Protein AF-A0A937M4E3-F1 (afdb_monomer)

Solvent-accessible surface area (backbone atoms only — not comparable to full-atom values): 7774 Å² total; per-residue (Å²): 126,64,69,64,54,54,54,51,53,52,51,50,52,55,55,53,55,59,67,74,60,76,70,83,80,81,79,70,73,85,77,90,80,70,80,79,78,34,64,45,74,58,88,98,40,48,28,43,40,41,31,30,31,61,88,85,47,54,86,49,80,29,58,90,73,72,91,70,98,64,71,70,47,80,44,79,47,70,75,40,86,62,57,85,77,50,94,82,86,87,83,91,74,83,76,86,81,74,54,67,94,71,62,48,70,68,63,58,70,69,48,92,82,82,125

Sequence (115 aa):
MSLHKSRYTLKILILFVSFLSSQNAAAHGGVAFEDDLCVINIDFLQAHFTVFQPETRESDEFCEDIPDVARSVFVMEYLHSLLPEMAIDFRIIRDINEVGRYATLDDVLAIDDLE

pLDDT: mean 82.22, std 12.92, range [47.5, 97.25]

Secondary structure (DSSP, 8-state):
-HHHHHHHHHHHHHHHHHHTT------PPP---STTTTEEEETTEEEEEEEE-TTTSTT-EESS---SSS--EEEEEESSTTGGGS---------SS--GGG--HHHHHT-S---

Nearest PDB structures (foldseek):
  4ym7-assembly2_BN  TM=3.090E-01  e=4.322E+00  Saccharomyces cerevisiae
  4ym7-assembly6_FN  TM=2.893E-01  e=3.366E+00  Saccharomyces cerevisiae
  4ym7-assembly5_EN  TM=2.140E-01  e=4.060E+00  Saccharomyces cerevisiae

Foldseek 3Di:
DPVVVVVVVVVVVVVVVVVVPPDPPPPDPDDPPDDLPAWDDDPPFIKRKWKDACVPHNGDTDHPDDPDPGDIDIDIGGPDPCVVVDDDDDDDDDQPPPCPPVDDPVSVVPDPPPD

Structure (mmCIF, N/CA/C/O backbone):
data_AF-A0A937M4E3-F1
#
_entry.id   AF-A0A937M4E3-F1
#
loop_
_atom_site.group_PDB
_atom_site.id
_atom_site.type_symbol
_atom_site.label_atom_id
_atom_site.label_alt_id
_atom_site.label_comp_id
_atom_site.label_asym_id
_atom_site.label_entity_id
_atom_site.label_seq_id
_atom_site.pdbx_PDB_ins_code
_atom_site.Cartn_x
_atom_site.Cartn_y
_atom_site.Cartn_z
_atom_site.occupancy
_atom_site.B_iso_or_equiv
_atom_site.auth_seq_id
_atom_site.auth_comp_id
_atom_site.auth_asym_id
_atom_site.auth_atom_id
_atom_site.pdbx_PDB_model_num
ATOM 1 N N . MET A 1 1 ? -30.908 -8.871 66.110 1.00 52.88 1 MET A N 1
ATOM 2 C CA . MET A 1 1 ? -31.645 -8.853 64.820 1.00 52.88 1 MET A CA 1
ATOM 3 C C . MET A 1 1 ? -31.519 -7.555 64.003 1.00 52.88 1 MET A C 1
ATOM 5 O O . MET A 1 1 ? -31.882 -7.573 62.836 1.00 52.88 1 MET A O 1
ATOM 9 N N . SER A 1 2 ? -30.992 -6.446 64.552 1.00 53.38 2 SER A N 1
ATOM 10 C CA . SER A 1 2 ? -30.902 -5.152 63.837 1.00 53.38 2 SER A CA 1
ATOM 11 C C . SER A 1 2 ? -29.672 -5.019 62.906 1.00 53.38 2 SER A C 1
ATOM 13 O O . SER A 1 2 ? -29.781 -4.494 61.800 1.00 53.38 2 SER A O 1
ATOM 15 N N . LEU A 1 3 ? -28.516 -5.599 63.274 1.00 56.56 3 LEU A N 1
ATOM 16 C CA . LEU A 1 3 ? -27.277 -5.494 62.477 1.00 56.56 3 LEU A CA 1
ATOM 17 C C . LEU A 1 3 ? -27.335 -6.189 61.102 1.00 56.56 3 LEU A C 1
ATOM 19 O O . LEU A 1 3 ? -26.738 -5.699 60.149 1.00 56.56 3 LEU A O 1
ATOM 23 N N . HIS A 1 4 ? -28.039 -7.320 60.976 1.00 54.75 4 HIS A N 1
ATOM 24 C CA . HIS A 1 4 ? -28.170 -8.023 59.690 1.00 54.75 4 HIS A CA 1
ATOM 25 C C . HIS A 1 4 ? -29.049 -7.247 58.703 1.00 54.75 4 HIS A C 1
ATOM 27 O O . HIS A 1 4 ? -28.707 -7.153 57.528 1.00 54.75 4 HIS A O 1
ATOM 33 N N . LYS A 1 5 ? -30.126 -6.616 59.193 1.00 57.84 5 LYS A N 1
ATOM 34 C CA . LYS A 1 5 ? -31.013 -5.766 58.386 1.00 57.84 5 LYS A CA 1
ATOM 35 C C . LYS A 1 5 ? -30.261 -4.558 57.817 1.00 57.84 5 LYS A C 1
ATOM 37 O O . LYS A 1 5 ? -30.361 -4.308 56.625 1.00 57.84 5 LYS A O 1
ATOM 42 N N . SER A 1 6 ? -29.433 -3.911 58.646 1.00 61.16 6 SER A N 1
ATOM 43 C CA . SER A 1 6 ? -28.587 -2.767 58.262 1.00 61.16 6 SER A CA 1
ATOM 44 C C . SER A 1 6 ? -27.531 -3.121 57.200 1.00 61.16 6 SER A C 1
ATOM 46 O O . SER A 1 6 ? -27.321 -2.376 56.242 1.00 61.16 6 SER A O 1
ATOM 48 N N . ARG A 1 7 ? -26.914 -4.309 57.298 1.00 69.38 7 ARG A N 1
ATOM 49 C CA . ARG A 1 7 ? -25.954 -4.799 56.292 1.00 69.38 7 ARG A CA 1
ATOM 50 C C . ARG A 1 7 ? -26.614 -5.169 54.962 1.00 69.38 7 ARG A C 1
ATOM 52 O O . ARG A 1 7 ? -26.002 -4.962 53.919 1.00 69.38 7 ARG A O 1
ATOM 59 N N . TYR A 1 8 ? -27.843 -5.686 54.985 1.00 75.50 8 TYR A N 1
ATOM 60 C CA . TYR A 1 8 ? -28.608 -5.970 53.767 1.00 75.50 8 TYR A CA 1
ATOM 61 C C . TYR A 1 8 ? -29.069 -4.691 53.064 1.00 75.50 8 TYR A C 1
ATOM 63 O O . TYR A 1 8 ? -28.911 -4.587 51.851 1.00 75.50 8 TYR A O 1
ATOM 71 N N . THR A 1 9 ? -29.551 -3.688 53.804 1.00 75.19 9 THR A N 1
ATOM 72 C CA . THR A 1 9 ? -29.915 -2.388 53.217 1.00 75.19 9 THR A CA 1
ATOM 73 C C . THR A 1 9 ? -28.711 -1.661 52.629 1.00 75.19 9 THR A C 1
ATOM 75 O O . THR A 1 9 ? -28.827 -1.098 51.546 1.00 75.19 9 THR A O 1
ATOM 78 N N . LEU A 1 10 ? -27.539 -1.731 53.271 1.00 81.12 10 LEU A N 1
ATOM 79 C CA . LEU A 1 10 ? -26.314 -1.137 52.727 1.00 81.12 10 LEU A CA 1
ATOM 80 C C . LEU A 1 10 ? -25.882 -1.812 51.415 1.00 81.12 10 LEU A C 1
ATOM 82 O O . LEU A 1 10 ? -25.517 -1.128 50.464 1.00 81.12 10 LEU A O 1
ATOM 86 N N . LYS A 1 11 ? -25.973 -3.146 51.331 1.00 82.31 11 LYS A N 1
ATOM 87 C CA . LYS A 1 11 ? -25.667 -3.890 50.098 1.00 82.31 11 LYS A CA 1
ATOM 88 C C . LYS A 1 11 ? -26.633 -3.559 48.960 1.00 82.31 11 LYS A C 1
ATOM 90 O O . LYS A 1 11 ? -26.187 -3.385 47.832 1.00 82.31 11 LYS A O 1
ATOM 95 N N . ILE A 1 12 ? -27.930 -3.441 49.255 1.00 84.38 12 ILE A N 1
ATOM 96 C CA . ILE A 1 12 ? -28.949 -3.060 48.263 1.00 84.38 12 ILE A CA 1
ATOM 97 C C . ILE A 1 12 ? -28.699 -1.635 47.759 1.00 84.38 12 ILE A C 1
ATOM 99 O O . ILE A 1 12 ? -28.770 -1.395 46.558 1.00 84.38 12 ILE A O 1
ATOM 103 N N . LEU A 1 13 ? -28.341 -0.710 48.653 1.00 83.88 13 LEU A N 1
ATOM 104 C CA . LEU A 1 13 ? -28.019 0.667 48.281 1.00 83.88 13 LEU A CA 1
ATOM 105 C C . LEU A 1 13 ? -26.791 0.736 47.359 1.00 83.88 13 LEU A C 1
ATOM 107 O O . LEU A 1 13 ? -26.827 1.427 46.347 1.00 83.88 13 LEU A O 1
ATOM 111 N N . ILE A 1 14 ? -25.730 -0.018 47.669 1.00 84.25 14 ILE A N 1
ATOM 112 C CA . ILE A 1 14 ? -24.517 -0.087 46.835 1.00 84.25 14 ILE A CA 1
ATOM 113 C C . ILE A 1 14 ? -24.831 -0.671 45.449 1.00 84.25 14 ILE A C 1
ATOM 115 O O . ILE A 1 14 ? -24.350 -0.149 44.442 1.00 84.25 14 ILE A O 1
ATOM 119 N N . LEU A 1 15 ? -25.663 -1.716 45.383 1.00 83.88 15 LEU A N 1
ATOM 120 C CA . LEU A 1 15 ? -26.083 -2.334 44.120 1.00 83.88 15 LEU A CA 1
ATOM 121 C C . LEU A 1 15 ? -26.920 -1.370 43.261 1.00 83.88 15 LEU A C 1
ATOM 123 O O . LEU A 1 15 ? -26.767 -1.312 42.045 1.00 83.88 15 LEU A O 1
ATOM 127 N N . PHE A 1 16 ? -27.786 -0.582 43.898 1.00 81.19 16 PHE A N 1
ATOM 128 C CA . PHE A 1 16 ? -28.625 0.394 43.207 1.00 81.19 16 PHE A CA 1
ATOM 129 C C . PHE A 1 16 ? -27.802 1.558 42.631 1.00 81.19 16 PHE A C 1
ATOM 131 O O . PHE A 1 16 ? -28.013 1.964 41.492 1.00 81.19 16 PHE A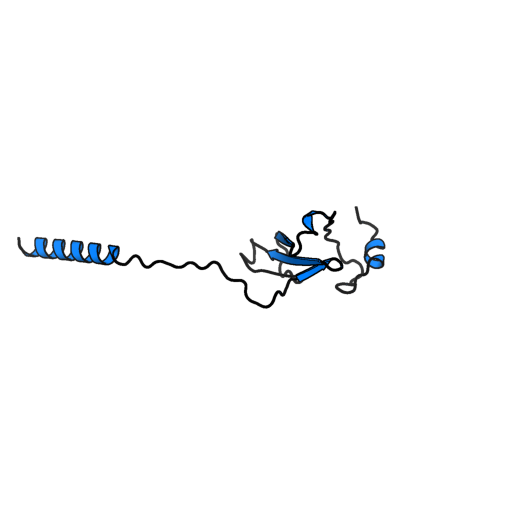 O 1
ATOM 138 N N . VAL A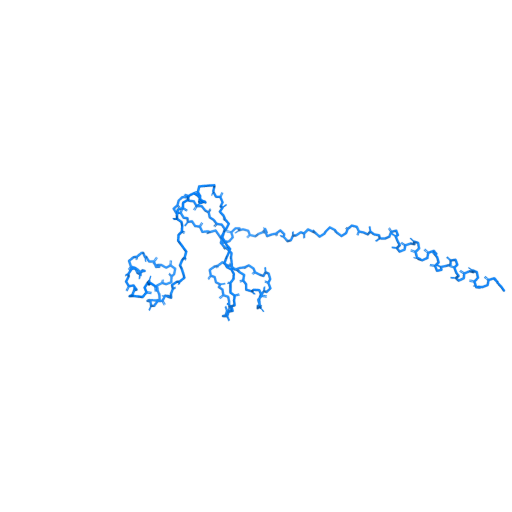 1 17 ? -26.808 2.051 43.379 1.00 81.75 17 VAL A N 1
ATOM 139 C CA . VAL A 1 17 ? -25.900 3.122 42.926 1.00 81.75 17 VAL A CA 1
ATOM 140 C C . VAL A 1 17 ? -25.020 2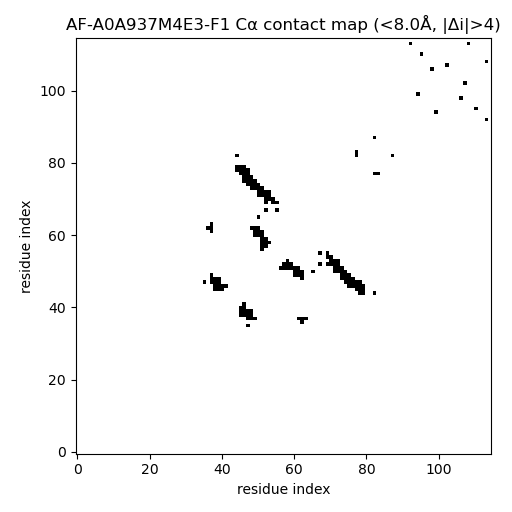.677 41.751 1.00 81.75 17 VAL A C 1
ATOM 142 O O . VAL A 1 17 ? -24.788 3.451 40.824 1.00 81.75 17 VAL A O 1
ATOM 145 N N . SER A 1 18 ? -24.566 1.422 41.740 1.00 76.19 18 SER A N 1
ATOM 146 C CA . SER A 1 18 ? -23.756 0.886 40.634 1.00 76.19 18 SER A CA 1
ATOM 147 C C . SER A 1 18 ? -24.561 0.713 39.339 1.00 76.19 18 SER A C 1
ATOM 149 O O . SER A 1 18 ? -24.025 0.959 38.263 1.00 76.19 18 SER A O 1
ATOM 151 N N . PHE A 1 19 ? -25.862 0.414 39.424 1.00 73.19 19 PHE A N 1
ATOM 152 C CA . PHE A 1 19 ? -26.757 0.377 38.257 1.00 73.19 19 PHE A CA 1
ATOM 153 C C . PHE A 1 19 ? -27.038 1.758 37.646 1.00 73.19 19 PHE A C 1
ATOM 155 O O . PHE A 1 19 ? -27.269 1.865 36.448 1.00 73.19 19 PHE A O 1
ATOM 162 N N . LEU A 1 20 ? -26.989 2.824 38.448 1.00 72.75 20 LEU A N 1
ATOM 163 C CA . LEU A 1 20 ? -27.166 4.204 37.975 1.00 72.75 20 LEU A CA 1
ATOM 164 C C . LEU A 1 20 ? -25.913 4.769 37.284 1.00 72.75 20 LEU A C 1
ATOM 166 O O . LEU A 1 20 ? -25.951 5.872 36.746 1.00 72.75 20 LEU A O 1
ATOM 170 N N . SER A 1 21 ? -24.806 4.021 37.292 1.00 67.12 21 SER A N 1
ATOM 171 C CA . SER A 1 21 ? -23.499 4.457 36.790 1.00 67.12 21 SER A CA 1
ATOM 172 C C . SER A 1 21 ? -23.221 4.028 35.344 1.00 67.12 21 SER A C 1
ATOM 174 O O . SER A 1 21 ? -22.060 4.007 34.938 1.00 67.12 21 SER A O 1
ATOM 176 N N . SER A 1 22 ? -24.248 3.673 34.561 1.00 62.78 22 SER A N 1
ATOM 177 C CA . SER A 1 22 ? -24.118 3.357 33.132 1.00 62.78 22 SER A CA 1
ATOM 178 C C . SER A 1 22 ? -23.701 4.602 32.344 1.00 62.78 22 SER A C 1
ATOM 180 O O . SER A 1 22 ? -24.523 5.298 31.751 1.00 62.78 22 SER A O 1
ATOM 182 N N . GLN A 1 23 ? -22.410 4.918 32.371 1.00 71.94 23 GLN A N 1
ATOM 183 C CA . GLN A 1 23 ? -21.830 5.928 31.502 1.00 71.94 23 GLN A CA 1
ATOM 184 C C . GLN A 1 23 ? -21.904 5.408 30.067 1.00 71.94 23 GLN A C 1
ATOM 186 O O . GLN A 1 23 ? -21.483 4.287 29.780 1.00 71.94 23 GLN A O 1
ATOM 191 N N . ASN A 1 24 ? -22.463 6.222 29.174 1.00 68.69 24 ASN A N 1
ATOM 192 C CA . ASN A 1 24 ? -22.398 5.984 27.741 1.00 68.69 24 ASN A CA 1
ATOM 193 C C . ASN A 1 24 ? -20.922 6.043 27.338 1.00 68.69 24 ASN A C 1
ATOM 195 O O . ASN A 1 24 ? -20.342 7.125 27.264 1.00 68.69 24 ASN A O 1
ATOM 199 N N . ALA A 1 25 ? -20.300 4.886 27.129 1.00 69.19 25 ALA A N 1
ATOM 200 C CA . ALA A 1 25 ? -18.996 4.825 26.498 1.00 69.19 25 ALA A CA 1
ATOM 201 C C . ALA A 1 25 ? -19.193 5.203 25.027 1.00 69.19 25 ALA A C 1
ATOM 203 O O . ALA A 1 25 ? -19.653 4.394 24.222 1.00 69.19 25 ALA A O 1
ATOM 204 N N . ALA A 1 26 ? -18.902 6.457 24.689 1.00 68.62 26 ALA A N 1
ATOM 205 C CA . ALA A 1 26 ? -18.788 6.885 23.306 1.00 68.62 26 ALA A CA 1
ATOM 206 C C . ALA A 1 26 ? -17.482 6.307 22.749 1.00 68.62 26 ALA A C 1
ATOM 208 O O . ALA A 1 26 ? -16.432 6.944 22.793 1.00 68.62 26 ALA A O 1
ATOM 209 N N . ALA A 1 27 ? -17.539 5.061 22.280 1.00 62.53 27 ALA A N 1
ATOM 210 C CA . ALA A 1 27 ? -16.512 4.525 21.406 1.00 62.53 27 ALA A CA 1
ATOM 211 C C . ALA A 1 27 ? -16.656 5.244 20.060 1.00 62.53 27 ALA A C 1
ATOM 213 O O . ALA A 1 27 ? -17.443 4.842 19.206 1.00 62.53 27 ALA A O 1
ATOM 214 N N . HIS A 1 28 ? -15.954 6.362 19.899 1.00 58.78 28 HIS A N 1
ATOM 215 C CA . HIS A 1 28 ? -15.700 6.882 18.566 1.00 58.78 28 HIS A CA 1
ATOM 216 C C . HIS A 1 28 ? -14.691 5.937 17.910 1.00 58.78 28 HIS A C 1
ATOM 218 O O . HIS A 1 28 ? -13.634 5.670 18.482 1.00 58.78 28 HIS A O 1
ATOM 224 N N . GLY A 1 29 ? -15.053 5.376 16.752 1.00 63.59 29 GLY A N 1
ATOM 225 C CA . GLY A 1 29 ? -14.085 4.698 15.892 1.00 63.59 29 GLY A CA 1
ATOM 226 C C . GLY A 1 29 ? -12.957 5.673 15.575 1.00 63.59 29 GLY A C 1
ATOM 227 O O . GLY A 1 29 ? -13.225 6.867 15.424 1.00 63.59 29 GLY A O 1
ATOM 228 N N . GLY A 1 30 ? -11.717 5.177 15.564 1.00 55.78 30 GLY A N 1
ATOM 229 C CA . GLY A 1 30 ? -10.539 5.992 15.285 1.00 55.78 30 GLY A CA 1
ATOM 230 C C . GLY A 1 30 ? -10.784 6.836 14.042 1.00 55.78 30 GLY A C 1
ATOM 231 O O . GLY A 1 30 ? -11.049 6.308 12.967 1.00 55.78 30 GLY A O 1
ATOM 232 N N . VAL A 1 31 ? -10.783 8.153 14.220 1.00 53.88 31 VAL A N 1
ATOM 233 C CA . VAL A 1 31 ? -10.773 9.080 13.099 1.00 53.88 31 VAL A CA 1
ATOM 234 C C . VAL A 1 31 ? -9.332 9.112 12.612 1.00 53.88 31 VAL A C 1
ATOM 236 O O . VAL A 1 31 ? -8.473 9.682 13.279 1.00 53.88 31 VAL A O 1
ATOM 239 N N . ALA A 1 32 ? -9.051 8.439 11.496 1.00 53.66 32 ALA A N 1
ATOM 240 C CA . ALA A 1 32 ? -7.830 8.688 10.746 1.00 53.66 32 ALA A CA 1
ATOM 241 C C . ALA A 1 32 ? -7.927 10.136 10.247 1.00 53.66 32 ALA A C 1
ATOM 243 O O . ALA A 1 32 ? -8.701 10.452 9.347 1.00 53.66 32 ALA A O 1
ATOM 244 N N . PHE A 1 33 ? -7.259 11.045 10.949 1.00 51.88 33 PHE A N 1
ATOM 245 C CA . PHE A 1 33 ? -7.188 12.455 10.596 1.00 51.88 33 PHE A CA 1
ATOM 246 C C . PHE A 1 33 ? -5.729 12.877 10.699 1.00 51.88 33 PHE A C 1
ATOM 248 O O . PHE A 1 33 ? -5.316 13.529 11.652 1.00 51.88 33 PHE A O 1
ATOM 255 N N . GLU A 1 34 ? -4.949 12.449 9.713 1.00 47.50 34 GLU A N 1
ATOM 256 C CA . GLU A 1 34 ? -3.577 12.897 9.517 1.00 47.50 34 GLU A CA 1
ATOM 257 C C . GLU A 1 34 ? -3.310 12.916 8.002 1.00 47.50 34 GLU A C 1
ATOM 259 O O . GLU A 1 34 ? -2.988 11.905 7.391 1.00 47.50 34 GLU A O 1
ATOM 264 N N . ASP A 1 35 ? -3.592 14.074 7.394 1.00 54.19 35 ASP A N 1
ATOM 265 C CA . ASP A 1 35 ? -3.107 14.526 6.083 1.00 54.19 35 ASP A CA 1
ATOM 266 C C . ASP A 1 35 ? -3.020 13.483 4.947 1.00 54.19 35 ASP A C 1
ATOM 268 O O . ASP A 1 35 ? -1.931 13.315 4.424 1.00 54.19 35 ASP A O 1
ATOM 272 N N . ASP A 1 36 ? -4.115 12.812 4.542 1.00 59.66 36 ASP A N 1
ATOM 273 C CA . ASP A 1 36 ? -4.253 11.980 3.313 1.00 59.66 36 ASP A CA 1
ATOM 274 C C . ASP A 1 36 ? -2.925 11.428 2.726 1.00 59.66 36 ASP A C 1
ATOM 276 O O . ASP A 1 36 ? -2.602 11.606 1.548 1.00 59.66 36 ASP A O 1
ATOM 280 N N . LEU A 1 37 ? -2.108 10.780 3.571 1.00 68.19 37 LEU A N 1
ATOM 281 C CA . LEU A 1 37 ? -0.709 10.481 3.237 1.00 68.19 37 LEU A CA 1
ATOM 282 C C . LEU A 1 37 ? -0.601 9.420 2.138 1.00 68.19 37 LEU A C 1
ATOM 284 O O . LEU A 1 37 ? 0.397 9.364 1.421 1.00 68.19 37 LEU A O 1
ATOM 288 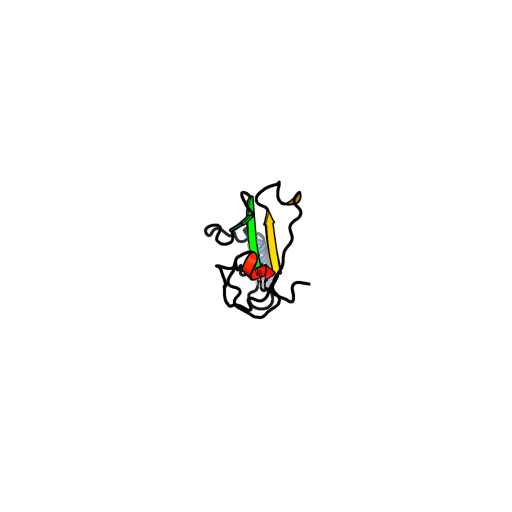N N . CYS A 1 38 ? -1.636 8.592 1.995 1.00 86.31 38 CYS A N 1
ATOM 289 C CA . CYS A 1 38 ? -1.639 7.453 1.094 1.00 86.31 38 CYS A CA 1
ATOM 290 C C . CYS A 1 38 ? -2.597 7.624 -0.099 1.00 86.31 38 CYS A C 1
ATOM 292 O O . CYS A 1 38 ? -3.377 6.726 -0.421 1.00 86.31 38 CYS A O 1
ATOM 294 N N . VAL A 1 39 ? -2.564 8.777 -0.772 1.00 88.31 39 VAL A N 1
ATOM 295 C CA . VAL A 1 39 ? -3.315 8.984 -2.022 1.00 88.31 39 VAL A CA 1
ATOM 296 C C . VAL A 1 39 ? -2.475 8.578 -3.229 1.00 88.31 39 VAL A C 1
ATOM 298 O O . VAL A 1 39 ? -1.373 9.085 -3.437 1.00 88.31 39 VAL A O 1
ATOM 301 N N . ILE A 1 40 ? -3.035 7.717 -4.080 1.00 86.81 40 ILE A N 1
ATOM 302 C CA . ILE A 1 40 ? -2.475 7.390 -5.395 1.00 86.81 40 ILE A CA 1
ATOM 303 C C . ILE A 1 40 ? -3.246 8.113 -6.502 1.00 86.81 40 ILE A C 1
ATOM 305 O O . ILE A 1 40 ? -4.472 8.236 -6.446 1.00 86.81 40 ILE A O 1
ATOM 309 N N . ASN A 1 41 ? -2.523 8.582 -7.523 1.00 86.00 41 ASN A N 1
ATOM 310 C CA . ASN A 1 41 ? -3.110 9.219 -8.704 1.00 86.00 41 ASN A CA 1
ATOM 311 C C . ASN A 1 41 ? -3.126 8.230 -9.878 1.00 86.00 41 ASN A C 1
ATOM 313 O O . ASN A 1 41 ? -2.106 7.627 -10.207 1.00 86.00 41 ASN A O 1
ATOM 317 N N . ILE A 1 42 ? -4.283 8.094 -10.519 1.00 85.88 42 ILE A N 1
ATOM 318 C CA . ILE A 1 42 ? -4.528 7.271 -11.705 1.00 85.88 42 ILE A CA 1
ATOM 319 C C . ILE A 1 42 ? -4.994 8.231 -12.800 1.00 85.88 42 ILE A C 1
ATOM 321 O O . ILE A 1 42 ? -6.177 8.561 -12.890 1.00 85.88 42 ILE A O 1
ATOM 325 N N . ASP A 1 43 ? -4.048 8.730 -13.595 1.00 85.12 43 ASP A N 1
ATOM 326 C CA . ASP A 1 43 ? -4.266 9.864 -14.503 1.00 85.12 43 ASP A CA 1
ATOM 327 C C . ASP A 1 43 ? -4.802 11.096 -13.735 1.00 85.12 43 ASP A C 1
ATOM 329 O O . ASP A 1 43 ? -4.102 11.632 -12.875 1.00 85.12 43 ASP A O 1
ATOM 333 N N . PHE A 1 44 ? -6.043 11.523 -13.983 1.00 86.75 44 PHE A N 1
ATOM 334 C CA . PHE A 1 44 ? -6.702 12.634 -13.280 1.00 86.75 44 PHE A CA 1
ATOM 335 C C . PHE A 1 44 ? -7.598 12.184 -12.111 1.00 86.75 44 PHE A C 1
ATOM 337 O O . PHE A 1 44 ? -8.330 12.999 -11.548 1.00 86.75 44 PHE A O 1
ATOM 344 N N . LEU A 1 45 ? -7.590 10.893 -11.778 1.00 89.69 45 LEU A N 1
ATOM 345 C CA . LEU A 1 45 ? -8.410 10.287 -10.731 1.00 89.69 45 LEU A CA 1
ATOM 346 C C . LEU A 1 45 ? -7.557 9.946 -9.510 1.00 89.69 45 LEU A C 1
ATOM 348 O O . LEU A 1 45 ? -6.351 9.738 -9.613 1.00 89.69 45 LEU A O 1
ATOM 352 N N . GLN A 1 46 ? -8.201 9.848 -8.353 1.00 90.25 46 GLN A N 1
ATOM 353 C CA . GLN A 1 46 ? -7.558 9.552 -7.077 1.00 90.25 46 GLN A CA 1
ATOM 354 C C . GLN A 1 46 ? -8.205 8.366 -6.362 1.00 90.25 46 GLN A C 1
ATOM 356 O O . GLN A 1 46 ? -9.418 8.144 -6.447 1.00 90.25 46 GLN A O 1
ATOM 361 N N . ALA A 1 47 ? -7.386 7.621 -5.630 1.00 90.12 47 ALA A N 1
ATOM 362 C CA . ALA A 1 47 ? -7.822 6.580 -4.713 1.00 90.12 47 ALA A CA 1
ATOM 363 C C . ALA A 1 47 ? -6.977 6.625 -3.437 1.00 90.12 47 ALA A C 1
ATOM 365 O O . ALA A 1 47 ? -5.789 6.945 -3.490 1.00 90.12 47 ALA A O 1
ATOM 366 N N . HIS A 1 48 ? -7.583 6.288 -2.304 1.00 91.88 48 HIS A N 1
ATOM 367 C CA . HIS A 1 48 ? -6.853 6.008 -1.074 1.00 91.88 48 HIS A CA 1
ATOM 368 C C . HIS A 1 48 ? -6.313 4.586 -1.152 1.00 91.88 48 HIS A C 1
ATOM 370 O O . HIS A 1 48 ? -7.045 3.648 -1.478 1.00 91.88 48 HIS A O 1
ATOM 376 N N . PHE A 1 49 ? -5.023 4.435 -0.888 1.00 91.00 49 PHE A N 1
ATOM 377 C CA . PHE A 1 49 ? -4.329 3.162 -0.935 1.00 91.00 49 PHE A CA 1
ATOM 378 C C . PHE A 1 49 ? -3.682 2.883 0.412 1.00 91.00 49 PHE A C 1
ATOM 380 O O . PHE A 1 49 ? -2.719 3.541 0.780 1.00 91.00 49 PHE A O 1
ATOM 387 N N . THR A 1 50 ? -4.172 1.876 1.120 1.00 93.06 50 THR A N 1
ATOM 388 C CA . THR A 1 50 ? -3.677 1.540 2.456 1.00 93.06 50 THR A CA 1
ATOM 389 C C . THR A 1 50 ? -3.276 0.080 2.513 1.00 93.06 50 THR A C 1
ATOM 391 O O . THR A 1 50 ? -3.927 -0.793 1.933 1.00 93.06 50 THR A O 1
ATOM 394 N N . VAL A 1 51 ? -2.207 -0.204 3.246 1.00 94.12 51 VAL A N 1
ATOM 395 C CA . VAL A 1 51 ? -1.723 -1.554 3.500 1.00 94.12 51 VAL A CA 1
ATOM 396 C C . VAL A 1 51 ? -1.770 -1.839 4.993 1.00 94.12 51 VAL A C 1
ATOM 398 O O . VAL A 1 51 ? -1.315 -1.035 5.798 1.00 94.12 51 VAL A O 1
ATOM 401 N N . PHE A 1 52 ? -2.281 -3.013 5.358 1.00 95.38 52 PHE A N 1
ATOM 402 C CA . PHE A 1 52 ? -2.324 -3.506 6.734 1.00 95.38 52 PHE A CA 1
ATOM 403 C C . PHE A 1 52 ? -1.502 -4.785 6.873 1.00 95.38 52 PHE A C 1
ATOM 405 O O . PHE A 1 52 ? -1.515 -5.628 5.973 1.00 95.38 52 PHE A O 1
ATOM 412 N N . GLN A 1 53 ? -0.866 -4.990 8.030 1.00 97.25 53 GLN A N 1
ATOM 413 C CA . GLN A 1 53 ? -0.189 -6.247 8.384 1.00 97.25 53 GLN A CA 1
ATOM 414 C C . GLN A 1 53 ? -0.770 -6.832 9.681 1.00 97.25 53 GLN A C 1
ATOM 416 O O . GLN A 1 53 ? -0.160 -6.701 10.743 1.00 97.25 53 GLN A O 1
ATOM 421 N N . PRO A 1 54 ? -1.937 -7.510 9.636 1.00 95.88 54 PRO A N 1
ATOM 422 C CA . PRO A 1 54 ? -2.700 -7.834 10.847 1.00 95.88 54 PRO A CA 1
ATOM 423 C C . PRO A 1 54 ? -1.991 -8.759 11.840 1.00 95.88 54 PRO A C 1
ATOM 425 O O . PRO A 1 54 ? -2.379 -8.841 13.000 1.00 95.88 54 PRO A O 1
ATOM 428 N N . GLU A 1 55 ? -0.984 -9.498 11.378 1.00 96.56 55 GLU A N 1
ATOM 429 C CA . GLU A 1 55 ? -0.240 -10.462 12.193 1.00 96.56 55 GLU A CA 1
ATOM 430 C C . GLU A 1 55 ? 0.899 -9.820 12.989 1.00 96.56 55 GLU A C 1
ATOM 432 O O . GLU A 1 55 ? 1.260 -10.338 14.043 1.00 96.56 55 GLU A O 1
ATOM 437 N N . THR A 1 56 ? 1.466 -8.714 12.500 1.00 97.12 56 THR A N 1
ATOM 438 C CA . THR A 1 56 ? 2.656 -8.086 13.097 1.00 97.12 56 THR A CA 1
ATOM 439 C C . THR A 1 56 ? 2.423 -6.650 13.550 1.00 97.12 56 THR A C 1
ATOM 441 O O . THR A 1 56 ? 3.116 -6.191 14.455 1.00 97.12 56 THR A O 1
ATOM 444 N N . ARG A 1 57 ? 1.447 -5.955 12.956 1.00 94.31 57 ARG A N 1
ATOM 445 C CA . ARG A 1 57 ? 1.160 -4.526 13.159 1.00 94.31 57 ARG A CA 1
ATOM 446 C C . ARG A 1 57 ? -0.313 -4.230 13.448 1.00 94.31 57 ARG A C 1
ATOM 448 O O . ARG A 1 57 ? -0.733 -3.086 13.373 1.00 94.31 57 ARG A O 1
ATOM 455 N N . GLU A 1 58 ? -1.101 -5.255 13.772 1.00 91.62 58 GLU A N 1
ATOM 456 C CA . GLU A 1 58 ? -2.515 -5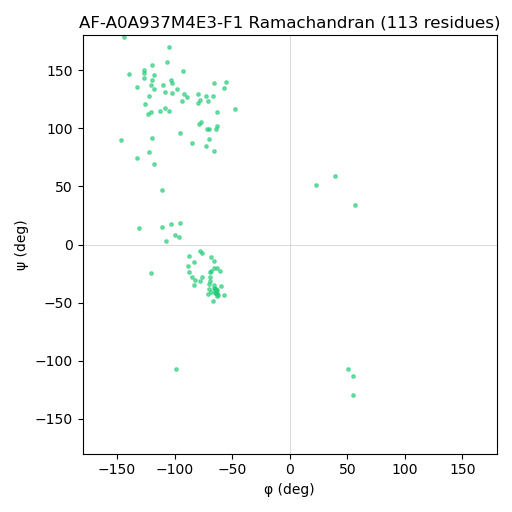.127 14.152 1.00 91.62 58 GLU A CA 1
ATOM 457 C C . GLU A 1 58 ? -3.343 -4.295 13.148 1.00 91.62 58 GLU A C 1
ATOM 459 O O . GLU A 1 58 ? -3.656 -4.780 12.060 1.00 91.62 58 GLU A O 1
ATOM 464 N N . SER A 1 59 ? -3.722 -3.070 13.515 1.00 90.69 59 SER A N 1
ATOM 465 C CA . SER A 1 59 ? -4.515 -2.149 12.698 1.00 90.69 59 SER A CA 1
ATOM 466 C C . SER A 1 59 ? -3.725 -0.933 12.211 1.00 90.69 59 SER A C 1
ATOM 468 O O . SER A 1 59 ? -4.345 0.042 11.798 1.00 90.69 59 SER A O 1
ATOM 470 N N . ASP A 1 60 ? -2.393 -0.961 12.290 1.00 91.38 60 ASP A N 1
ATOM 471 C CA . ASP A 1 60 ? -1.559 0.120 11.770 1.00 91.38 60 ASP A CA 1
ATOM 472 C C . ASP A 1 60 ? -1.686 0.206 10.242 1.00 91.38 60 ASP A C 1
ATOM 474 O O . ASP A 1 60 ? -1.699 -0.809 9.533 1.00 91.38 60 ASP A O 1
ATOM 478 N N . GLU A 1 61 ? -1.757 1.442 9.756 1.00 90.69 61 GLU A N 1
ATOM 479 C CA . GLU A 1 61 ? -1.891 1.784 8.344 1.00 90.69 61 GLU A CA 1
ATOM 480 C C . GLU A 1 61 ? -0.529 2.135 7.741 1.00 90.69 61 GLU A C 1
ATOM 482 O O . GLU A 1 61 ? 0.239 2.914 8.310 1.00 90.69 61 GLU A O 1
ATOM 487 N N . PHE A 1 62 ? -0.239 1.578 6.564 1.00 92.38 62 PHE A N 1
ATOM 488 C CA . PHE A 1 62 ? 0.982 1.841 5.800 1.00 92.38 62 PHE A CA 1
ATOM 489 C C . PHE A 1 62 ? 0.648 2.262 4.362 1.00 92.38 62 PHE A C 1
ATOM 491 O O . PHE A 1 62 ? -0.354 1.814 3.804 1.00 92.38 62 PHE A O 1
ATOM 498 N N . CYS A 1 63 ? 1.508 3.086 3.752 1.00 90.62 63 CYS A N 1
ATOM 499 C CA . CYS A 1 63 ? 1.413 3.476 2.340 1.00 90.62 63 CYS A CA 1
ATOM 500 C C . CYS A 1 63 ? 2.381 2.626 1.473 1.00 90.62 63 CYS A C 1
ATOM 502 O O . CYS A 1 63 ? 2.143 1.440 1.254 1.00 90.62 63 CYS A O 1
ATOM 504 N N . GLU A 1 64 ? 3.491 3.214 0.997 1.00 86.56 64 GLU A N 1
ATOM 505 C CA . GLU A 1 64 ? 4.522 2.550 0.177 1.00 86.56 64 GLU A CA 1
ATOM 506 C C . GLU A 1 64 ? 5.549 1.750 0.999 1.00 86.56 64 GLU A C 1
ATOM 508 O O . GLU A 1 64 ? 6.038 0.715 0.544 1.00 86.56 64 GLU A O 1
ATOM 513 N N . ASP A 1 65 ? 5.830 2.182 2.232 1.00 89.94 65 ASP A N 1
ATOM 514 C CA . ASP A 1 65 ? 6.835 1.573 3.106 1.00 89.94 65 ASP A CA 1
ATOM 515 C C . ASP A 1 65 ? 6.203 0.558 4.069 1.00 89.94 65 ASP A C 1
ATOM 517 O O . ASP A 1 65 ? 5.707 0.899 5.146 1.00 89.94 65 ASP A O 1
ATOM 521 N N . ILE A 1 66 ? 6.239 -0.719 3.682 1.00 93.44 66 ILE A N 1
ATOM 522 C CA . ILE A 1 66 ? 5.731 -1.837 4.489 1.00 93.44 66 ILE A CA 1
ATOM 523 C C . ILE A 1 66 ? 6.885 -2.422 5.321 1.00 93.44 66 ILE A C 1
ATOM 525 O O . ILE A 1 66 ? 7.897 -2.836 4.751 1.00 93.44 66 ILE A O 1
ATOM 529 N N . PRO A 1 67 ? 6.770 -2.496 6.656 1.00 95.06 67 PRO A N 1
ATOM 530 C CA . PRO A 1 67 ? 7.941 -2.697 7.502 1.00 95.06 67 PRO A CA 1
ATOM 531 C C . PRO A 1 67 ? 8.329 -4.165 7.742 1.00 95.06 67 PRO A C 1
ATOM 533 O O . PRO A 1 67 ? 9.493 -4.427 8.046 1.00 95.06 67 PRO A O 1
ATOM 536 N N . ASP A 1 68 ? 7.395 -5.117 7.622 1.00 96.00 68 ASP A N 1
ATOM 537 C CA . ASP A 1 68 ? 7.656 -6.536 7.892 1.00 96.00 68 ASP A CA 1
ATOM 538 C C . ASP A 1 68 ? 7.411 -7.428 6.668 1.00 96.00 68 ASP A C 1
ATOM 540 O O . ASP A 1 68 ? 6.562 -7.157 5.818 1.00 96.00 68 ASP A O 1
ATOM 544 N N . VAL A 1 69 ? 8.089 -8.577 6.623 1.00 95.12 69 VAL A N 1
ATOM 545 C CA . VAL A 1 69 ? 7.745 -9.670 5.701 1.00 95.12 69 VAL A CA 1
ATOM 546 C C . VAL A 1 69 ? 6.657 -10.524 6.353 1.00 95.12 69 VAL A C 1
ATOM 548 O O . VAL A 1 69 ? 6.946 -11.494 7.053 1.00 95.12 69 VAL A O 1
ATOM 551 N N . ALA A 1 70 ? 5.401 -10.136 6.152 1.00 95.12 70 ALA A N 1
ATOM 552 C CA . ALA A 1 70 ? 4.227 -10.788 6.728 1.00 95.12 70 ALA A CA 1
ATOM 553 C C . ALA A 1 70 ? 3.049 -10.766 5.744 1.00 95.12 70 ALA A C 1
ATOM 555 O O . ALA A 1 70 ? 3.146 -10.217 4.645 1.00 95.12 70 ALA A O 1
ATOM 556 N N . ARG A 1 71 ? 1.916 -11.364 6.131 1.00 95.62 71 ARG A N 1
ATOM 557 C CA . ARG A 1 71 ? 0.679 -11.246 5.355 1.00 95.62 71 ARG A CA 1
ATOM 558 C C . ARG A 1 71 ? 0.231 -9.784 5.315 1.00 95.62 71 ARG A C 1
ATOM 560 O O . ARG A 1 71 ? -0.191 -9.241 6.335 1.00 95.62 71 ARG A O 1
ATOM 567 N N . SER A 1 72 ? 0.259 -9.201 4.122 1.00 95.69 72 SER A N 1
ATOM 568 C CA . SER A 1 72 ? -0.216 -7.841 3.868 1.00 95.69 72 SER A CA 1
ATOM 569 C C . SER A 1 72 ? -1.595 -7.850 3.213 1.00 95.69 72 SER A C 1
ATOM 571 O O . SER A 1 72 ? -1.875 -8.664 2.331 1.00 95.69 72 SER A O 1
ATOM 573 N N . VAL A 1 73 ? -2.462 -6.944 3.652 1.00 95.56 73 VAL A N 1
ATOM 574 C CA . VAL A 1 73 ? -3.785 -6.702 3.072 1.00 95.56 73 VAL A CA 1
ATOM 575 C C . VAL A 1 73 ? -3.769 -5.319 2.441 1.00 95.56 73 VAL A C 1
ATOM 577 O O . VAL A 1 73 ? -3.631 -4.328 3.148 1.00 95.56 73 VAL A O 1
ATOM 580 N N . PHE A 1 74 ? -3.906 -5.274 1.120 1.00 94.00 74 PHE A N 1
ATOM 581 C CA . PHE A 1 74 ? -3.969 -4.042 0.339 1.00 94.00 74 PHE A CA 1
ATOM 582 C C . PHE A 1 74 ? -5.430 -3.624 0.174 1.00 94.00 74 PHE A C 1
ATOM 584 O O . PHE A 1 74 ? -6.265 -4.437 -0.229 1.00 94.00 74 PHE A O 1
ATOM 59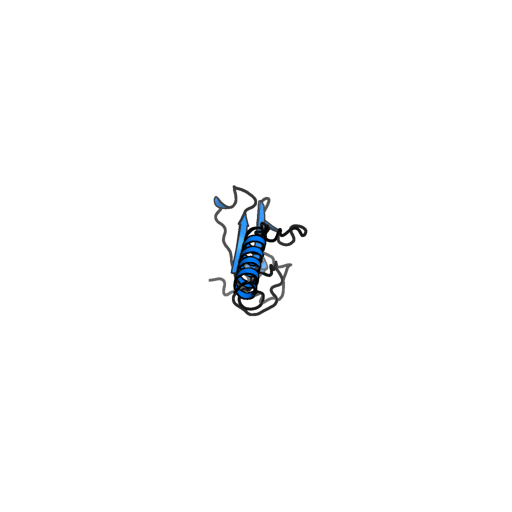1 N N . VAL A 1 75 ? -5.736 -2.370 0.482 1.00 93.19 75 VAL A N 1
ATOM 592 C CA . VAL A 1 75 ? -7.073 -1.784 0.381 1.00 93.19 75 VAL A CA 1
ATOM 593 C C . VAL A 1 75 ? -6.998 -0.575 -0.539 1.00 93.19 75 VAL A C 1
ATOM 595 O O . VAL A 1 75 ? -6.164 0.304 -0.349 1.00 93.19 75 VAL A O 1
ATOM 598 N N . MET A 1 76 ? -7.873 -0.549 -1.542 1.00 90.81 76 MET A N 1
ATOM 599 C CA . MET A 1 76 ? -7.998 0.558 -2.483 1.00 90.81 76 MET A CA 1
ATOM 600 C C . MET A 1 76 ? -9.415 1.118 -2.398 1.00 90.81 76 MET A C 1
ATOM 602 O O . MET A 1 76 ? -10.379 0.430 -2.733 1.00 90.81 76 MET A O 1
ATOM 606 N N . GLU A 1 77 ? -9.538 2.357 -1.937 1.00 90.69 77 GLU A N 1
ATOM 607 C CA . GLU A 1 77 ? -10.802 3.080 -1.835 1.00 90.69 77 GLU A CA 1
ATOM 608 C C . GLU A 1 77 ? -10.847 4.179 -2.897 1.00 90.69 77 GLU A C 1
ATOM 610 O O . GLU A 1 77 ? -10.022 5.090 -2.932 1.00 90.69 77 GLU A O 1
ATOM 61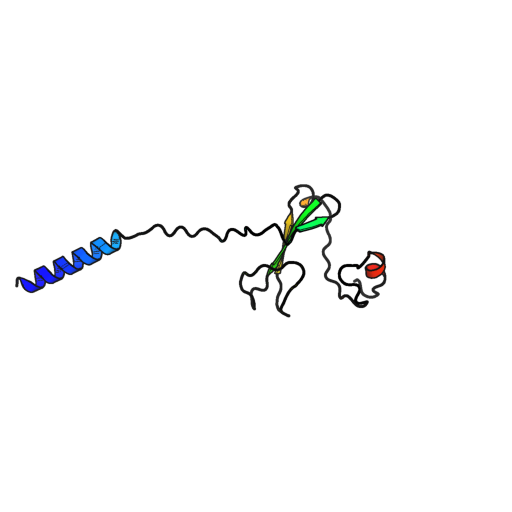5 N N . TYR A 1 78 ? -11.805 4.081 -3.814 1.00 91.75 78 TYR A N 1
ATOM 616 C CA . TYR A 1 78 ? -11.924 5.020 -4.922 1.00 91.75 78 TYR A CA 1
ATOM 617 C C . TYR A 1 78 ? -12.555 6.339 -4.474 1.00 91.75 78 TYR A C 1
ATOM 619 O O . TYR A 1 78 ? -13.691 6.354 -4.003 1.00 91.75 78 TYR A O 1
ATOM 627 N N . LEU A 1 79 ? -11.865 7.458 -4.719 1.00 89.25 79 LEU A N 1
ATOM 628 C CA . LEU A 1 79 ? -12.395 8.797 -4.427 1.00 89.25 79 LEU A CA 1
ATOM 629 C C . LEU A 1 79 ? -13.309 9.338 -5.533 1.00 89.25 79 LEU A C 1
ATOM 631 O O . LEU A 1 79 ? -14.056 10.293 -5.323 1.00 89.25 79 LEU A O 1
ATOM 635 N N . HIS A 1 80 ? -13.276 8.723 -6.718 1.00 86.19 80 HIS A N 1
ATOM 636 C CA . HIS A 1 80 ? -14.092 9.114 -7.864 1.00 86.19 80 HIS A CA 1
ATOM 637 C C . HIS A 1 80 ? -14.986 7.967 -8.320 1.00 86.19 80 HIS A C 1
ATOM 639 O O . HIS A 1 80 ? -14.532 6.838 -8.495 1.00 86.19 80 HIS A O 1
ATOM 645 N N . SER A 1 81 ? -16.245 8.287 -8.629 1.00 87.69 81 SER A N 1
ATOM 646 C CA . SER A 1 81 ? -17.238 7.311 -9.096 1.00 87.69 81 SER A CA 1
ATOM 647 C C . SER A 1 81 ? -16.915 6.693 -10.458 1.00 87.69 81 SER A C 1
ATOM 649 O O . SER A 1 81 ? -17.519 5.690 -10.810 1.00 87.69 81 SER A O 1
ATOM 651 N N . LEU A 1 82 ? -15.977 7.276 -11.214 1.00 88.62 82 LEU A N 1
ATOM 652 C CA . LEU A 1 82 ? -15.555 6.765 -12.518 1.00 88.62 82 LEU A CA 1
ATOM 653 C C . LEU A 1 82 ? -14.606 5.561 -12.409 1.00 88.62 82 LEU A C 1
ATOM 655 O O . LEU A 1 82 ? -14.644 4.689 -13.270 1.00 88.62 82 LEU A O 1
ATOM 659 N N . LEU A 1 83 ? -13.784 5.481 -11.356 1.00 87.75 83 LEU A N 1
ATOM 660 C CA . LEU A 1 83 ? -12.810 4.393 -11.176 1.00 87.75 83 LEU A CA 1
ATOM 661 C C . LEU A 1 83 ? -13.444 2.985 -11.166 1.00 87.75 83 LEU A C 1
ATOM 663 O O . LEU A 1 83 ? -12.915 2.119 -11.856 1.00 87.75 83 LEU A O 1
ATOM 667 N N . PRO A 1 84 ? -14.585 2.736 -10.485 1.00 88.00 84 PRO A N 1
ATOM 668 C CA . PRO A 1 84 ? -15.268 1.442 -10.556 1.00 88.00 84 PRO A CA 1
ATOM 669 C C . PRO A 1 84 ? -15.742 1.029 -11.958 1.00 88.00 84 PRO A C 1
ATOM 671 O O . PRO A 1 84 ? -15.988 -0.152 -12.189 1.00 88.00 84 PRO A O 1
ATOM 674 N N . GLU A 1 85 ? -15.936 1.980 -12.874 1.00 90.19 85 GLU A N 1
ATOM 675 C CA . GLU A 1 85 ? -16.388 1.709 -14.247 1.00 90.19 85 GLU A CA 1
ATOM 676 C C . GLU A 1 85 ? -15.216 1.404 -15.196 1.00 90.19 85 GLU A C 1
ATOM 678 O O . GLU A 1 85 ? -15.422 0.978 -16.334 1.00 90.19 85 GLU A O 1
ATOM 683 N N . MET A 1 86 ? -13.980 1.614 -14.738 1.00 87.94 86 MET A N 1
ATOM 684 C CA . MET A 1 86 ? -12.765 1.403 -15.513 1.00 87.94 86 MET A CA 1
ATOM 685 C C . MET A 1 86 ? -12.207 -0.006 -15.301 1.00 87.94 86 MET A C 1
ATOM 687 O O . MET A 1 86 ? -12.315 -0.595 -14.228 1.00 87.94 86 MET A O 1
ATOM 691 N N . ALA A 1 87 ? -11.550 -0.543 -16.330 1.00 88.00 87 ALA A N 1
ATOM 692 C CA . ALA A 1 87 ? -10.743 -1.747 -16.182 1.00 88.00 87 ALA A CA 1
ATOM 693 C C . ALA A 1 87 ? -9.411 -1.370 -15.519 1.00 88.00 87 ALA A C 1
ATOM 695 O O . ALA A 1 87 ? -8.554 -0.761 -16.158 1.00 88.00 87 ALA A O 1
ATOM 696 N N . ILE A 1 88 ? -9.265 -1.703 -14.238 1.00 83.00 88 ILE A N 1
ATOM 697 C CA . ILE A 1 88 ? -8.046 -1.466 -13.461 1.00 83.00 88 ILE A CA 1
ATOM 698 C C . ILE A 1 88 ? -7.360 -2.809 -13.221 1.00 83.00 88 ILE A C 1
ATOM 700 O O . ILE A 1 88 ? -8.000 -3.767 -12.788 1.00 83.00 88 ILE A O 1
ATOM 704 N N . ASP A 1 89 ? -6.060 -2.857 -13.497 1.00 86.62 89 ASP A N 1
ATOM 705 C CA . ASP A 1 89 ? -5.191 -3.987 -13.182 1.00 86.62 89 ASP A CA 1
ATOM 706 C C . ASP A 1 89 ? -4.225 -3.589 -12.058 1.00 86.62 89 ASP A C 1
ATOM 708 O O . ASP A 1 89 ? -3.692 -2.478 -12.052 1.00 86.62 89 ASP A O 1
ATOM 712 N N . PHE A 1 90 ? -4.023 -4.485 -11.093 1.00 85.75 90 PHE A N 1
ATOM 713 C CA . PHE A 1 90 ? -3.130 -4.270 -9.958 1.00 85.75 90 PHE A CA 1
ATOM 714 C C . PHE A 1 90 ? -2.122 -5.408 -9.884 1.00 85.75 90 PHE A C 1
ATOM 716 O O . PHE A 1 90 ? -2.483 -6.575 -9.724 1.00 85.75 90 PHE A O 1
ATOM 723 N N . ARG A 1 91 ? -0.839 -5.055 -9.971 1.00 88.06 91 ARG A N 1
ATOM 724 C CA . ARG A 1 91 ? 0.260 -6.013 -10.052 1.00 88.06 91 ARG A CA 1
ATOM 725 C C . ARG A 1 91 ? 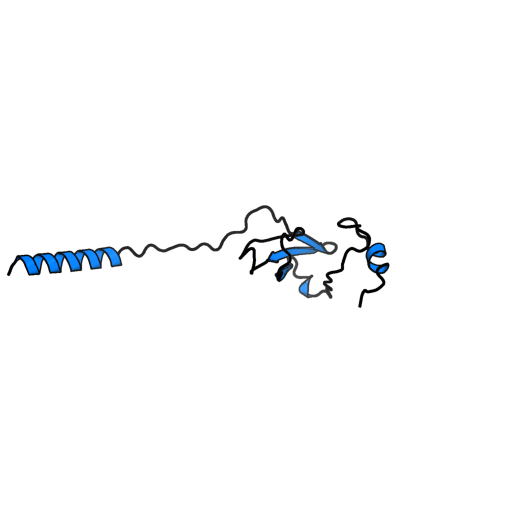1.362 -5.636 -9.076 1.00 88.06 91 ARG A C 1
ATOM 727 O O . ARG A 1 91 ? 1.763 -4.480 -9.003 1.00 88.06 91 ARG A O 1
ATOM 734 N N . ILE A 1 92 ? 1.873 -6.634 -8.359 1.00 88.69 92 ILE A N 1
ATOM 735 C CA . ILE A 1 92 ? 3.058 -6.502 -7.508 1.00 88.69 92 ILE A CA 1
ATOM 736 C C . ILE A 1 92 ? 4.203 -7.188 -8.241 1.00 88.69 92 ILE A C 1
ATOM 738 O O . ILE A 1 92 ? 4.166 -8.398 -8.457 1.00 88.69 92 ILE A O 1
ATOM 742 N N . ILE A 1 93 ? 5.204 -6.410 -8.638 1.00 89.38 93 ILE A N 1
ATOM 743 C CA . ILE A 1 93 ? 6.346 -6.880 -9.422 1.00 89.38 93 ILE A CA 1
ATOM 744 C C . ILE A 1 93 ? 7.612 -6.631 -8.607 1.00 89.38 93 ILE A C 1
ATOM 746 O O . ILE A 1 93 ? 7.730 -5.624 -7.909 1.00 89.38 93 ILE A O 1
ATOM 750 N N . ARG A 1 94 ? 8.562 -7.567 -8.664 1.00 89.38 94 ARG A N 1
ATOM 751 C CA . ARG A 1 94 ? 9.867 -7.390 -8.025 1.00 89.38 94 ARG A CA 1
ATOM 752 C C . ARG A 1 94 ? 10.688 -6.383 -8.823 1.00 89.38 94 ARG A C 1
ATOM 754 O O . ARG A 1 94 ? 10.910 -6.583 -10.012 1.00 89.38 94 ARG A O 1
ATOM 761 N N . ASP A 1 95 ? 11.201 -5.365 -8.146 1.00 89.62 95 ASP 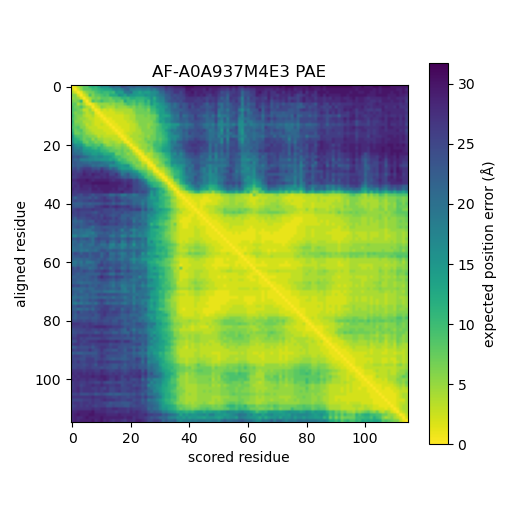A N 1
ATOM 762 C CA . ASP A 1 95 ? 12.170 -4.446 -8.735 1.00 89.62 95 ASP A CA 1
ATOM 763 C C . ASP A 1 95 ? 13.530 -5.147 -8.896 1.00 89.62 95 ASP A C 1
ATOM 765 O O . ASP A 1 95 ? 14.266 -5.341 -7.929 1.00 89.62 95 ASP A O 1
ATOM 769 N N . ILE A 1 96 ? 13.821 -5.611 -10.114 1.00 89.44 96 ILE A N 1
ATOM 770 C CA . ILE A 1 96 ? 15.064 -6.327 -10.454 1.00 89.44 96 ILE A CA 1
ATOM 771 C C . ILE A 1 96 ? 16.205 -5.390 -10.864 1.00 89.44 96 ILE A C 1
ATOM 773 O O . ILE A 1 96 ? 17.363 -5.801 -10.843 1.00 89.44 96 ILE A O 1
ATOM 777 N N . ASN A 1 97 ? 15.874 -4.153 -11.238 1.00 88.19 97 ASN A N 1
ATOM 778 C CA . ASN A 1 97 ? 16.818 -3.155 -11.743 1.00 88.19 97 ASN A CA 1
ATOM 779 C C . ASN A 1 97 ? 17.079 -2.034 -10.721 1.00 88.19 97 ASN A C 1
ATOM 781 O O . ASN A 1 97 ? 17.819 -1.100 -11.024 1.00 88.19 97 ASN A O 1
ATOM 785 N N . GLU A 1 98 ? 16.488 -2.134 -9.525 1.00 90.00 98 GLU A N 1
ATOM 786 C CA . GLU A 1 98 ? 16.614 -1.182 -8.413 1.00 90.00 98 GLU A CA 1
ATOM 787 C C . GLU A 1 98 ? 16.215 0.256 -8.801 1.00 90.00 98 GLU A C 1
ATOM 789 O O . GLU A 1 98 ? 16.785 1.236 -8.317 1.00 90.00 98 GLU A O 1
ATOM 794 N N . VAL A 1 99 ? 15.229 0.399 -9.695 1.00 90.31 99 VAL A N 1
ATOM 795 C CA . VAL A 1 99 ? 14.753 1.712 -10.172 1.00 90.31 99 VAL A CA 1
ATOM 796 C C . VAL A 1 99 ? 13.874 2.398 -9.118 1.00 90.31 99 VAL A C 1
ATOM 798 O O . VAL A 1 99 ? 13.805 3.631 -9.036 1.00 90.31 99 VAL A O 1
ATOM 801 N N . GLY A 1 100 ? 13.212 1.603 -8.276 1.00 86.88 100 GLY A N 1
ATOM 802 C CA . GLY A 1 100 ? 12.345 2.049 -7.199 1.00 86.88 100 GLY A CA 1
ATOM 803 C C . GLY A 1 100 ? 11.244 2.989 -7.688 1.00 86.88 100 GLY A C 1
ATOM 804 O O . GLY A 1 100 ? 10.537 2.721 -8.656 1.00 86.88 100 GLY A O 1
ATOM 805 N N . ARG A 1 101 ? 11.112 4.138 -7.019 1.00 83.06 101 ARG A N 1
ATOM 806 C CA . ARG A 1 101 ? 10.034 5.119 -7.252 1.00 83.06 101 ARG A CA 1
ATOM 807 C C . ARG A 1 101 ? 10.105 5.834 -8.604 1.00 83.06 101 ARG A C 1
ATOM 809 O O . ARG A 1 101 ? 9.181 6.560 -8.953 1.00 83.06 101 ARG A O 1
ATOM 816 N N . TYR A 1 102 ? 11.207 5.677 -9.333 1.00 88.00 102 TYR A N 1
ATOM 817 C CA . TYR A 1 102 ? 11.419 6.305 -10.638 1.00 88.00 102 TYR A CA 1
ATOM 818 C C . TYR A 1 102 ? 11.153 5.352 -11.807 1.00 88.00 102 TYR A C 1
ATOM 820 O O . TYR A 1 102 ? 11.460 5.705 -12.944 1.00 88.00 102 TYR A O 1
ATOM 828 N N . ALA A 1 103 ? 10.609 4.161 -11.535 1.00 89.50 103 ALA A N 1
ATOM 829 C CA . ALA A 1 103 ? 10.296 3.177 -12.558 1.00 89.50 103 ALA A CA 1
ATOM 830 C C . ALA A 1 103 ? 9.339 3.745 -13.615 1.00 89.50 103 ALA A C 1
ATOM 832 O O . ALA A 1 103 ? 8.331 4.385 -13.309 1.00 89.50 103 ALA A O 1
ATOM 833 N N . THR A 1 104 ? 9.664 3.482 -14.874 1.00 90.19 104 THR A N 1
ATOM 834 C CA . THR A 1 104 ? 8.858 3.826 -16.042 1.00 90.19 104 THR A CA 1
ATOM 835 C C . THR A 1 104 ? 8.175 2.584 -16.611 1.00 90.19 104 THR A C 1
ATOM 837 O O . THR A 1 104 ? 8.488 1.451 -16.243 1.00 90.19 104 THR A O 1
ATOM 840 N N . LEU A 1 105 ? 7.242 2.778 -17.548 1.00 88.19 105 LEU A N 1
ATOM 841 C CA . LEU A 1 105 ? 6.622 1.653 -18.253 1.00 88.19 105 LEU A CA 1
ATOM 842 C C . LEU A 1 105 ? 7.660 0.817 -19.018 1.00 88.19 105 LEU A C 1
ATOM 844 O O . LEU A 1 105 ? 7.541 -0.404 -19.049 1.00 88.19 105 LEU A O 1
ATOM 848 N N . ASP A 1 106 ? 8.685 1.453 -19.586 1.00 91.12 106 ASP A N 1
ATOM 849 C CA . ASP A 1 106 ? 9.753 0.749 -20.300 1.00 91.12 106 ASP A CA 1
ATOM 850 C C . ASP A 1 106 ? 10.556 -0.156 -19.351 1.00 91.12 106 ASP A C 1
ATOM 852 O O . ASP A 1 106 ? 10.883 -1.284 -19.718 1.00 91.12 106 ASP A O 1
ATOM 856 N N . ASP A 1 107 ? 10.801 0.290 -18.111 1.00 90.69 107 ASP A N 1
ATOM 857 C CA . ASP A 1 107 ? 11.470 -0.523 -17.084 1.00 90.69 107 ASP A CA 1
ATOM 858 C C . ASP A 1 107 ? 10.637 -1.749 -16.702 1.00 90.69 107 ASP A C 1
ATOM 860 O O . ASP A 1 107 ? 11.186 -2.834 -16.514 1.00 90.69 107 ASP A O 1
ATOM 864 N N . VAL A 1 108 ? 9.310 -1.591 -16.616 1.00 89.06 108 VAL A N 1
ATOM 865 C CA . VAL A 1 108 ? 8.389 -2.700 -16.338 1.00 89.06 108 VAL A CA 1
ATOM 866 C C . VAL A 1 108 ? 8.388 -3.689 -17.498 1.00 89.06 108 VAL A C 1
ATOM 868 O O . VAL A 1 108 ? 8.554 -4.878 -17.264 1.00 89.06 108 VAL A O 1
ATOM 871 N N . LEU A 1 109 ? 8.244 -3.216 -18.740 1.00 88.81 109 LEU A N 1
ATOM 872 C CA . LEU A 1 109 ? 8.187 -4.060 -19.940 1.00 88.81 109 LEU A CA 1
ATOM 873 C C . LEU A 1 109 ? 9.498 -4.803 -20.235 1.00 88.81 109 LEU A C 1
ATOM 875 O O . LEU A 1 109 ? 9.479 -5.795 -20.959 1.00 88.81 109 LEU A O 1
ATOM 879 N N . ALA A 1 110 ? 10.624 -4.335 -19.695 1.00 88.12 110 ALA A N 1
ATOM 880 C CA . ALA A 1 110 ? 11.917 -5.003 -19.809 1.00 88.12 110 ALA A CA 1
ATOM 881 C C . ALA A 1 110 ? 12.063 -6.234 -18.892 1.00 88.12 110 ALA A C 1
ATOM 883 O O . ALA A 1 110 ? 13.065 -6.942 -18.985 1.00 88.12 110 ALA A O 1
ATOM 884 N N . ILE A 1 111 ? 11.108 -6.487 -17.992 1.00 88.62 111 ILE A N 1
ATOM 885 C CA . ILE A 1 111 ? 11.121 -7.653 -17.105 1.00 88.62 111 ILE A CA 1
ATOM 886 C C . ILE A 1 111 ? 10.626 -8.874 -17.895 1.00 88.62 111 ILE A C 1
ATOM 888 O O . ILE A 1 111 ? 9.513 -8.881 -18.410 1.00 88.62 111 ILE A O 1
ATOM 892 N N . ASP A 1 112 ? 11.452 -9.920 -17.974 1.00 79.19 112 ASP A N 1
ATOM 893 C CA . ASP A 1 112 ? 11.164 -11.120 -18.779 1.00 79.19 112 ASP A CA 1
ATOM 894 C C . ASP A 1 112 ? 9.997 -11.977 -18.238 1.00 79.19 112 ASP A C 1
ATOM 896 O O . ASP A 1 112 ? 9.397 -12.742 -18.990 1.00 79.19 112 ASP A O 1
ATOM 900 N N . ASP A 1 113 ? 9.677 -11.868 -16.943 1.00 76.69 113 ASP A N 1
ATOM 901 C CA . ASP A 1 113 ? 8.712 -12.720 -16.227 1.00 76.69 113 ASP A CA 1
ATOM 902 C C . ASP A 1 113 ? 7.530 -11.890 -15.698 1.00 76.69 113 ASP A C 1
ATOM 904 O O . ASP A 1 113 ? 7.406 -11.606 -14.504 1.00 76.69 113 ASP A O 1
ATOM 908 N N . LEU A 1 114 ? 6.700 -11.407 -16.626 1.00 74.62 114 LEU A N 1
ATOM 909 C CA . LEU A 1 114 ? 5.494 -10.622 -16.344 1.00 74.62 114 LEU A CA 1
ATOM 910 C C . LEU A 1 114 ? 4.198 -11.443 -16.485 1.00 74.62 114 LEU A C 1
ATOM 912 O O . LEU A 1 114 ? 3.138 -10.828 -16.604 1.00 74.62 114 LEU A O 1
ATOM 916 N N . GLU A 1 115 ? 4.233 -12.775 -16.483 1.00 63.19 115 GLU A N 1
ATOM 917 C CA . GLU A 1 115 ? 3.018 -13.613 -16.560 1.00 63.19 115 GLU A CA 1
ATOM 918 C C . GLU A 1 115 ? 2.777 -14.458 -15.306 1.00 63.19 115 GLU A C 1
ATOM 920 O O . GLU A 1 115 ? 3.747 -15.006 -14.742 1.00 63.19 115 GLU A O 1
#

Mean predicted aligned error: 12.85 Å

Radius of gyration: 27.59 Å; Cα contacts (8 Å, |Δi|>4): 88; chains: 1; bounding box: 48×28×85 Å